Protein AF-A0A672KI26-F1 (afdb_monomer)

Structure (mmCIF, N/CA/C/O backbone):
data_AF-A0A672KI26-F1
#
_entry.id   AF-A0A672KI26-F1
#
loop_
_atom_site.group_PDB
_atom_site.id
_atom_site.type_symbol
_atom_site.label_atom_id
_atom_site.label_alt_id
_atom_site.label_comp_id
_atom_site.label_asym_id
_atom_site.label_entity_id
_atom_site.label_seq_id
_atom_site.pdbx_PDB_ins_code
_atom_site.Cartn_x
_atom_site.Cartn_y
_atom_site.Cartn_z
_atom_site.occupancy
_atom_site.B_iso_or_equiv
_atom_site.auth_seq_id
_atom_site.auth_comp_id
_atom_site.auth_asym_id
_atom_site.auth_atom_id
_atom_site.pdbx_PDB_model_num
ATOM 1 N N . PHE A 1 1 ? 0.971 -8.656 6.879 1.00 63.81 1 PHE A N 1
ATOM 2 C CA . PHE A 1 1 ? 1.899 -9.631 6.264 1.00 63.81 1 PHE A CA 1
ATOM 3 C C . PHE A 1 1 ? 2.218 -9.286 4.807 1.00 63.81 1 PHE A C 1
ATOM 5 O O . PHE A 1 1 ? 3.354 -8.922 4.530 1.00 63.81 1 PHE A O 1
ATOM 12 N N . SER A 1 2 ? 1.225 -9.294 3.907 1.00 80.94 2 SER A N 1
ATOM 13 C CA . SER A 1 2 ? 1.405 -9.043 2.460 1.00 80.94 2 SER A CA 1
ATOM 14 C C . SER A 1 2 ? 2.234 -7.782 2.112 1.00 80.94 2 SER A C 1
ATOM 16 O O . SER A 1 2 ? 3.142 -7.864 1.290 1.00 80.94 2 SER A O 1
ATOM 18 N N . TYR A 1 3 ? 2.030 -6.653 2.806 1.00 84.62 3 TYR A N 1
ATOM 19 C CA . TYR A 1 3 ? 2.802 -5.417 2.592 1.00 84.62 3 TYR A CA 1
ATOM 20 C C . TYR A 1 3 ? 4.325 -5.588 2.739 1.00 84.62 3 TYR A C 1
ATOM 22 O O . TYR A 1 3 ? 5.080 -5.117 1.893 1.00 84.62 3 TYR A O 1
ATOM 30 N N . TYR A 1 4 ? 4.787 -6.273 3.790 1.00 86.75 4 TYR A N 1
ATOM 31 C CA . TYR A 1 4 ? 6.221 -6.455 4.037 1.00 86.75 4 TYR A CA 1
ATOM 32 C C . TYR A 1 4 ? 6.849 -7.427 3.036 1.00 86.75 4 TYR A C 1
ATOM 34 O O . TYR A 1 4 ? 7.935 -7.151 2.532 1.00 86.75 4 TYR A O 1
ATOM 42 N N . GLY A 1 5 ? 6.139 -8.510 2.692 1.00 88.50 5 GLY A N 1
ATOM 43 C CA . GLY A 1 5 ? 6.587 -9.462 1.672 1.00 88.50 5 GLY A CA 1
ATOM 44 C C . GLY A 1 5 ? 6.729 -8.805 0.300 1.00 88.50 5 GLY A C 1
ATOM 45 O O 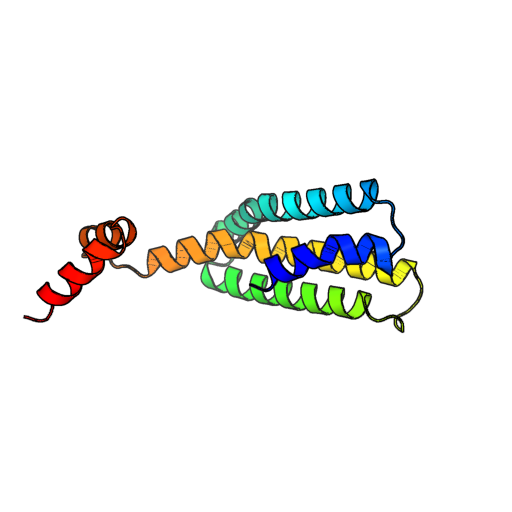. GLY A 1 5 ? 7.775 -8.909 -0.332 1.00 88.50 5 GLY A O 1
ATOM 46 N N . MET A 1 6 ? 5.722 -8.032 -0.118 1.00 90.44 6 MET A N 1
ATOM 47 C CA . MET A 1 6 ? 5.789 -7.258 -1.356 1.00 90.44 6 MET A CA 1
ATOM 48 C C . MET A 1 6 ? 6.938 -6.238 -1.329 1.00 90.44 6 MET A C 1
ATOM 50 O O . MET A 1 6 ? 7.678 -6.155 -2.304 1.00 90.44 6 MET A O 1
ATOM 54 N N . LYS A 1 7 ? 7.118 -5.481 -0.236 1.00 87.94 7 LYS A N 1
ATOM 55 C CA . LYS A 1 7 ? 8.215 -4.503 -0.119 1.00 87.94 7 LYS A CA 1
ATOM 56 C C . LYS A 1 7 ? 9.598 -5.136 -0.251 1.00 87.94 7 LYS A C 1
ATOM 58 O O . LYS A 1 7 ? 10.468 -4.511 -0.846 1.00 87.94 7 LYS A O 1
ATOM 63 N N . ALA A 1 8 ? 9.791 -6.346 0.272 1.00 87.81 8 ALA A N 1
ATOM 64 C CA . ALA A 1 8 ? 11.068 -7.051 0.188 1.00 87.81 8 ALA A CA 1
ATOM 65 C C . ALA A 1 8 ? 11.448 -7.404 -1.260 1.00 87.81 8 ALA A C 1
ATOM 67 O O . ALA A 1 8 ? 12.604 -7.259 -1.646 1.00 87.81 8 ALA A O 1
ATOM 68 N N . VAL A 1 9 ? 10.475 -7.819 -2.077 1.00 90.75 9 VAL A N 1
ATOM 69 C CA . VAL A 1 9 ? 10.715 -8.206 -3.481 1.00 90.75 9 VAL A CA 1
ATOM 70 C C . VAL A 1 9 ? 10.612 -7.039 -4.468 1.00 90.75 9 VAL A C 1
ATOM 72 O O . VAL A 1 9 ? 11.020 -7.171 -5.617 1.00 90.75 9 VAL A O 1
ATOM 75 N N . LEU A 1 10 ? 10.082 -5.888 -4.043 1.00 88.94 10 LEU A N 1
ATOM 76 C CA . LEU A 1 10 ? 9.779 -4.761 -4.927 1.00 88.94 10 LEU A CA 1
ATOM 77 C C . LEU A 1 10 ? 11.023 -4.184 -5.616 1.00 88.94 10 LEU A C 1
ATOM 79 O O . LEU A 1 10 ? 11.018 -3.970 -6.824 1.00 88.94 10 LEU A O 1
ATOM 83 N N . THR A 1 11 ? 12.102 -3.962 -4.866 1.00 89.19 11 THR A N 1
ATOM 84 C CA . THR A 1 11 ? 13.347 -3.421 -5.431 1.00 89.19 11 THR A CA 1
ATOM 85 C C . THR A 1 11 ? 14.003 -4.412 -6.394 1.00 89.19 11 THR A C 1
ATOM 87 O O . THR A 1 11 ? 14.540 -4.006 -7.420 1.00 89.19 11 THR A O 1
ATOM 90 N N . LEU A 1 12 ? 13.914 -5.716 -6.101 1.00 90.50 12 LEU A N 1
ATOM 91 C CA . LEU A 1 12 ? 14.407 -6.766 -6.998 1.00 90.50 12 LEU A CA 1
ATOM 92 C C . LEU A 1 12 ? 13.616 -6.795 -8.305 1.00 90.50 12 LEU A C 1
ATOM 94 O O . LEU A 1 12 ? 14.212 -6.926 -9.368 1.00 90.50 12 LEU A O 1
ATOM 98 N N . TYR A 1 13 ? 12.296 -6.617 -8.235 1.00 89.38 13 TYR A N 1
ATOM 99 C CA . TYR A 1 13 ? 11.438 -6.526 -9.412 1.00 89.38 13 TYR A CA 1
ATOM 100 C C . TYR A 1 13 ? 11.846 -5.363 -10.332 1.00 89.38 13 TYR A C 1
ATOM 102 O O . TYR A 1 13 ? 12.014 -5.562 -11.532 1.00 89.38 13 TYR A O 1
ATOM 110 N N . PHE A 1 14 ? 12.098 -4.171 -9.784 1.00 89.31 14 PHE A N 1
ATOM 111 C CA . PHE A 1 14 ? 12.527 -3.024 -10.595 1.00 89.31 14 PHE A CA 1
ATOM 112 C C . PHE A 1 14 ? 13.874 -3.242 -11.297 1.00 89.31 14 PHE A C 1
ATOM 114 O O . PHE A 1 14 ? 14.022 -2.892 -12.466 1.00 89.31 14 PHE A O 1
ATOM 121 N N . ILE A 1 15 ? 14.837 -3.859 -10.612 1.00 90.75 15 ILE A N 1
ATOM 122 C CA . ILE A 1 15 ? 16.185 -4.070 -11.153 1.00 90.75 15 ILE A CA 1
ATOM 123 C C . ILE A 1 15 ? 16.207 -5.222 -12.166 1.00 90.75 15 ILE A C 1
ATOM 125 O O . ILE A 1 15 ? 16.793 -5.092 -13.238 1.00 90.75 15 ILE A O 1
ATOM 129 N N . HIS A 1 16 ? 15.586 -6.358 -11.840 1.00 88.19 16 HIS A N 1
ATOM 130 C CA . HIS A 1 16 ? 15.706 -7.575 -12.646 1.00 88.19 16 HIS A CA 1
ATOM 131 C C . HIS A 1 16 ? 14.662 -7.696 -13.755 1.00 88.19 16 HIS A C 1
ATOM 133 O O . HIS A 1 16 ? 14.974 -8.287 -14.782 1.00 88.19 16 HIS A O 1
ATOM 139 N N . TYR A 1 17 ? 13.449 -7.172 -13.556 1.00 87.25 17 TYR A N 1
ATOM 140 C CA . TYR A 1 17 ? 12.354 -7.315 -14.521 1.00 87.25 17 TYR A CA 1
ATOM 141 C C . TYR A 1 17 ? 12.162 -6.056 -15.372 1.00 87.25 17 TYR A C 1
ATOM 143 O O . TYR A 1 17 ? 12.028 -6.141 -16.585 1.00 87.25 17 TYR A O 1
ATOM 151 N N . LEU A 1 18 ? 12.187 -4.873 -14.748 1.00 85.12 18 LEU A N 1
ATOM 152 C CA . LEU A 1 18 ? 12.061 -3.590 -15.457 1.00 85.12 18 LEU A CA 1
ATOM 153 C C . LEU A 1 18 ? 13.400 -3.019 -15.941 1.00 85.12 18 LEU A C 1
ATOM 155 O O . LEU A 1 18 ? 13.410 -2.002 -16.631 1.00 85.12 18 LEU A O 1
ATOM 159 N N . HIS A 1 19 ? 14.518 -3.662 -15.587 1.00 87.69 19 HIS A N 1
ATOM 160 C CA . HIS A 1 19 ? 15.876 -3.242 -15.947 1.00 87.69 19 HIS A CA 1
ATOM 161 C C . HIS A 1 19 ? 16.188 -1.783 -15.581 1.00 87.69 19 HIS A C 1
ATOM 163 O O . HIS A 1 19 ? 16.908 -1.082 -16.292 1.00 87.69 19 HIS A O 1
ATOM 169 N N . TRP A 1 20 ? 15.637 -1.305 -14.464 1.00 90.31 20 TRP A N 1
ATOM 170 C CA . TRP A 1 20 ? 15.875 0.049 -13.980 1.00 90.31 20 TRP A CA 1
ATOM 171 C C . TRP A 1 20 ? 17.171 0.169 -13.193 1.00 90.31 20 TRP A C 1
ATOM 173 O O . TRP A 1 20 ? 17.611 -0.761 -12.516 1.00 90.31 20 TRP A O 1
ATOM 183 N N . ASP A 1 21 ? 17.746 1.373 -13.223 1.00 93.31 21 ASP A N 1
ATOM 184 C CA . ASP A 1 21 ? 18.913 1.688 -12.411 1.00 93.31 21 ASP A CA 1
ATOM 185 C C . ASP A 1 21 ? 18.605 1.545 -10.912 1.00 93.31 21 ASP A C 1
ATOM 187 O O . ASP A 1 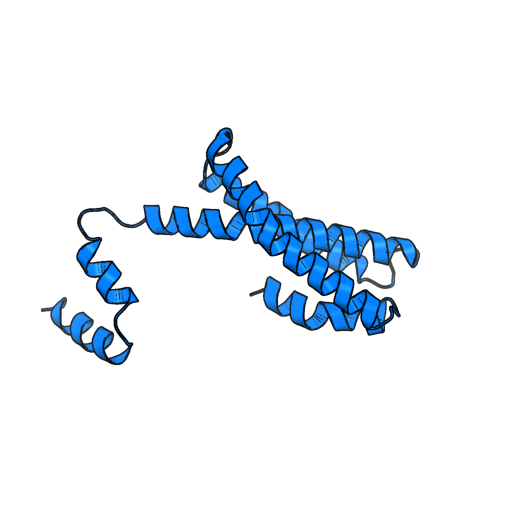21 ? 17.476 1.754 -10.438 1.00 93.31 21 ASP A O 1
ATOM 191 N N . LYS A 1 22 ? 19.637 1.207 -10.136 1.00 91.75 22 LYS A N 1
ATOM 192 C CA . LYS A 1 22 ? 19.518 1.026 -8.687 1.00 91.75 22 LYS A CA 1
ATOM 193 C C . LYS A 1 22 ? 19.081 2.316 -7.987 1.00 91.75 22 LYS A C 1
ATOM 195 O O . LYS A 1 22 ? 18.303 2.247 -7.029 1.00 91.75 22 LYS A O 1
ATOM 200 N N . ASN A 1 23 ? 19.527 3.478 -8.470 1.00 93.38 23 ASN A N 1
ATOM 201 C CA . ASN A 1 23 ? 19.147 4.770 -7.901 1.00 93.38 23 ASN A CA 1
ATOM 202 C C . ASN A 1 23 ? 17.664 5.058 -8.141 1.00 93.38 23 ASN A C 1
ATOM 204 O O . ASN A 1 23 ? 16.952 5.398 -7.197 1.00 93.38 23 ASN A O 1
ATOM 208 N N . LEU A 1 24 ? 17.177 4.838 -9.369 1.00 91.31 24 LEU A N 1
ATOM 209 C CA . LEU A 1 24 ? 15.762 5.010 -9.712 1.00 91.31 24 LEU A CA 1
ATOM 210 C C . LEU A 1 24 ? 14.874 4.061 -8.897 1.00 91.31 24 LEU A C 1
ATOM 212 O O . LEU A 1 24 ? 13.897 4.491 -8.287 1.00 91.31 24 LEU A O 1
ATOM 216 N N . SER A 1 25 ? 15.252 2.785 -8.817 1.00 92.00 25 SER A N 1
ATOM 217 C CA . SER A 1 25 ? 14.522 1.765 -8.053 1.00 92.00 25 SER A CA 1
ATOM 218 C C . SER A 1 25 ? 14.413 2.123 -6.566 1.00 92.00 25 SER A C 1
ATOM 220 O O . SER A 1 25 ? 13.352 1.981 -5.954 1.00 92.00 25 SER A O 1
ATOM 222 N N . THR A 1 26 ? 15.501 2.637 -5.987 1.00 91.81 26 THR A N 1
ATOM 223 C CA . THR A 1 26 ? 15.544 3.083 -4.587 1.00 91.81 26 THR A CA 1
ATOM 224 C C . THR A 1 26 ? 14.702 4.343 -4.380 1.00 91.81 26 THR A C 1
ATOM 226 O O . THR A 1 26 ? 13.938 4.418 -3.417 1.00 91.81 26 THR A O 1
ATOM 229 N N . ALA A 1 27 ? 14.769 5.306 -5.304 1.00 93.88 27 ALA A N 1
ATOM 230 C CA . ALA A 1 27 ? 13.958 6.519 -5.259 1.00 93.88 27 ALA A CA 1
ATOM 231 C C . ALA A 1 27 ? 12.455 6.198 -5.293 1.00 93.88 27 ALA A C 1
ATOM 233 O O . ALA A 1 27 ? 11.704 6.679 -4.444 1.00 93.88 27 ALA A O 1
ATOM 234 N N . VAL A 1 28 ? 12.026 5.317 -6.202 1.00 92.38 28 VAL A N 1
ATOM 235 C CA . VAL A 1 28 ? 10.630 4.860 -6.295 1.00 92.38 28 VAL A CA 1
ATOM 236 C C . VAL A 1 28 ? 10.207 4.106 -5.033 1.00 92.38 28 VAL A C 1
ATOM 238 O O . VAL A 1 28 ? 9.112 4.334 -4.522 1.00 92.38 28 VAL A O 1
ATOM 241 N N . TYR A 1 29 ? 11.068 3.249 -4.479 1.00 92.12 29 TYR A N 1
ATOM 242 C CA . TYR A 1 29 ? 10.787 2.551 -3.222 1.00 92.12 29 TYR A CA 1
ATOM 243 C C . TYR A 1 29 ? 10.553 3.525 -2.055 1.00 92.12 29 TYR A C 1
ATOM 245 O O . TYR A 1 29 ? 9.598 3.363 -1.286 1.00 92.12 29 TYR A O 1
ATOM 253 N N . HIS A 1 30 ? 11.393 4.556 -1.924 1.00 93.06 30 HIS A N 1
ATOM 254 C CA . HIS A 1 30 ? 11.221 5.579 -0.893 1.00 93.06 30 HIS A CA 1
ATOM 255 C C . HIS A 1 30 ? 9.989 6.450 -1.139 1.00 93.06 30 HIS A C 1
ATOM 257 O O . HIS A 1 30 ? 9.273 6.726 -0.179 1.00 93.06 30 HIS A O 1
ATOM 263 N N . ALA A 1 31 ? 9.696 6.811 -2.390 1.00 93.19 31 ALA A N 1
ATOM 264 C CA . ALA A 1 31 ? 8.483 7.541 -2.758 1.00 93.19 31 ALA A CA 1
ATOM 265 C C . ALA A 1 31 ? 7.208 6.739 -2.440 1.00 93.19 31 ALA A C 1
ATOM 267 O O . ALA A 1 31 ? 6.249 7.264 -1.879 1.00 93.19 31 ALA A O 1
ATOM 268 N N . PHE A 1 32 ? 7.209 5.435 -2.719 1.00 92.44 32 PHE A N 1
ATOM 269 C CA . PHE A 1 32 ? 6.126 4.544 -2.310 1.00 92.44 32 PHE A CA 1
ATOM 270 C C . PHE A 1 32 ? 5.986 4.508 -0.783 1.00 92.44 32 PHE A C 1
ATOM 272 O O . PHE A 1 32 ? 4.882 4.623 -0.246 1.00 92.44 32 PHE A O 1
ATOM 279 N N . SER A 1 33 ? 7.103 4.370 -0.062 1.00 90.88 33 SER A N 1
ATOM 280 C CA . SER A 1 33 ? 7.064 4.298 1.396 1.00 90.88 33 SER A CA 1
ATOM 281 C C . SER A 1 33 ? 6.625 5.621 2.031 1.00 90.88 33 SER A C 1
ATOM 283 O O . SER A 1 33 ? 5.905 5.575 3.025 1.00 90.88 33 SER A O 1
ATOM 285 N N . SER A 1 34 ? 7.014 6.777 1.483 1.00 92.00 34 SER A N 1
ATOM 286 C CA . SER A 1 34 ? 6.563 8.088 1.963 1.00 92.00 34 SER A CA 1
ATOM 287 C C . SER A 1 34 ? 5.069 8.281 1.718 1.00 92.00 34 SER A C 1
ATOM 289 O O . SER A 1 34 ? 4.359 8.691 2.636 1.00 92.00 34 SER A O 1
ATOM 291 N N . LEU A 1 35 ? 4.561 7.875 0.549 1.00 90.56 35 LEU A N 1
ATOM 292 C CA . LEU A 1 35 ? 3.129 7.903 0.255 1.00 90.56 35 LEU A CA 1
ATOM 293 C C . LEU A 1 35 ? 2.336 7.039 1.249 1.00 90.56 35 LEU A C 1
ATOM 295 O O . LEU A 1 35 ? 1.354 7.507 1.816 1.00 90.56 35 LEU A O 1
ATOM 299 N N . CYS A 1 36 ? 2.818 5.832 1.567 1.00 89.56 36 CYS A N 1
ATOM 300 C CA . CYS A 1 36 ? 2.198 4.959 2.574 1.00 89.56 36 CYS A CA 1
ATOM 301 C C . CYS A 1 36 ? 2.134 5.578 3.982 1.00 89.56 36 CYS A C 1
ATOM 303 O O . CYS A 1 36 ? 1.280 5.182 4.775 1.00 89.56 36 CYS A O 1
ATOM 305 N N . TYR A 1 37 ? 3.052 6.489 4.324 1.00 88.94 37 TYR A N 1
ATOM 306 C CA . TYR A 1 37 ? 3.040 7.218 5.599 1.00 88.94 37 TYR A CA 1
ATOM 307 C C . TYR A 1 37 ? 2.216 8.504 5.549 1.00 88.94 37 TYR A C 1
ATOM 309 O O . TYR A 1 37 ? 1.761 8.963 6.593 1.00 88.94 37 TYR A O 1
ATOM 317 N N . PHE A 1 38 ? 1.984 9.055 4.360 1.00 88.38 38 PHE A N 1
ATOM 318 C CA . PHE A 1 38 ? 1.164 10.246 4.156 1.00 88.38 38 PHE A CA 1
ATOM 319 C C . PHE A 1 38 ? -0.335 9.923 4.076 1.00 88.38 38 PHE A C 1
ATOM 321 O O . PHE A 1 38 ? -1.158 10.548 4.743 1.00 88.38 38 PHE A O 1
ATOM 328 N N . THR A 1 39 ? -0.695 8.879 3.329 1.00 86.94 39 THR A N 1
ATOM 329 C CA . THR A 1 39 ? -2.072 8.397 3.170 1.00 86.94 39 THR A CA 1
ATOM 330 C C . THR A 1 39 ? -2.858 8.179 4.478 1.00 86.94 39 THR A C 1
ATOM 332 O O . THR A 1 39 ? -4.048 8.477 4.459 1.00 86.94 39 THR A O 1
ATOM 335 N N . PRO A 1 40 ? -2.295 7.689 5.605 1.00 84.75 40 PRO A N 1
ATOM 336 C CA . PRO A 1 40 ? -3.024 7.540 6.865 1.00 84.75 40 PRO A CA 1
ATOM 337 C C . PRO A 1 40 ? -3.729 8.818 7.315 1.00 84.75 40 PRO A C 1
ATOM 339 O O . PRO A 1 40 ? -4.860 8.747 7.783 1.00 84.75 40 PRO A O 1
ATOM 342 N N . VAL A 1 41 ? -3.093 9.979 7.122 1.00 85.44 41 VAL A N 1
ATOM 343 C CA . VAL A 1 41 ? -3.673 11.281 7.477 1.00 85.44 41 VAL A CA 1
ATOM 344 C C . VAL A 1 41 ? -4.916 11.548 6.630 1.00 85.44 41 VAL A C 1
ATOM 346 O O . VAL A 1 41 ? -5.974 11.863 7.164 1.00 85.44 41 VAL A O 1
ATOM 349 N N . LEU A 1 42 ? -4.820 11.340 5.315 1.00 82.69 42 LEU A N 1
ATOM 350 C CA . LEU A 1 42 ? -5.958 11.492 4.404 1.00 82.69 42 LEU A CA 1
ATOM 351 C C . LEU A 1 42 ? -7.071 10.475 4.685 1.00 82.69 42 LEU A C 1
ATOM 353 O O . LEU A 1 42 ? -8.246 10.827 4.685 1.00 82.69 42 LEU A O 1
ATOM 357 N N . GLY A 1 43 ? -6.708 9.219 4.946 1.00 80.94 43 GLY A N 1
ATOM 358 C CA . GLY A 1 43 ? -7.659 8.151 5.246 1.00 80.94 43 GLY A CA 1
ATOM 359 C C . GLY A 1 43 ? -8.433 8.399 6.540 1.00 80.94 43 GLY A C 1
ATOM 360 O O . GLY A 1 43 ? -9.640 8.179 6.565 1.00 80.94 43 GLY A O 1
ATOM 361 N N . ALA A 1 44 ? -7.762 8.907 7.578 1.00 80.75 44 ALA A N 1
ATOM 362 C CA . ALA A 1 44 ? -8.397 9.275 8.842 1.00 80.75 44 ALA A CA 1
ATOM 363 C C . ALA A 1 44 ? -9.388 10.437 8.664 1.00 80.75 44 ALA A C 1
ATOM 365 O O . ALA A 1 44 ? -10.541 10.314 9.061 1.00 80.75 44 ALA A O 1
ATOM 366 N N . LEU A 1 45 ? -8.991 11.510 7.965 1.00 82.19 45 LEU A N 1
ATOM 367 C CA . LEU A 1 45 ? -9.876 12.654 7.693 1.00 82.19 45 LEU A CA 1
ATOM 368 C C . LEU A 1 45 ? -11.170 12.242 6.970 1.00 82.19 45 LEU A C 1
ATOM 370 O O . LEU A 1 45 ? -12.254 12.732 7.295 1.00 82.19 45 LEU A O 1
ATOM 374 N N . ILE A 1 46 ? -11.062 11.326 6.001 1.00 78.56 46 ILE A N 1
ATOM 375 C CA . ILE A 1 46 ? -12.212 10.792 5.256 1.00 78.56 46 ILE A CA 1
ATOM 376 C C . ILE A 1 46 ? -13.091 9.906 6.154 1.00 78.56 46 ILE A C 1
ATOM 378 O O . ILE A 1 46 ? -14.323 10.000 6.089 1.00 78.56 46 ILE A O 1
ATOM 382 N N . ALA A 1 47 ? -12.477 9.063 6.992 1.00 79.62 47 ALA A N 1
ATOM 383 C CA . ALA A 1 47 ? -13.192 8.186 7.919 1.00 79.62 47 ALA A CA 1
ATOM 384 C C . ALA A 1 47 ? -14.015 8.979 8.943 1.00 79.62 47 ALA A C 1
ATOM 386 O O . ALA A 1 47 ? -15.164 8.611 9.211 1.00 79.62 47 ALA A O 1
ATOM 387 N N . ASP A 1 48 ? -13.438 10.068 9.455 1.00 78.12 48 ASP A N 1
ATOM 388 C CA . ASP A 1 48 ? -14.032 10.913 10.489 1.00 78.12 48 ASP A CA 1
ATOM 389 C C . ASP A 1 48 ? -15.126 11.838 9.936 1.00 78.12 48 ASP A C 1
ATOM 391 O O . ASP A 1 48 ? -16.102 12.112 10.631 1.00 78.12 48 ASP A O 1
ATOM 395 N N . SER A 1 49 ? -15.012 12.291 8.680 1.00 77.12 49 SER A N 1
ATOM 396 C CA . SER A 1 49 ? -15.974 13.249 8.111 1.00 77.12 49 SER A CA 1
ATOM 397 C C . SER A 1 49 ? -17.248 12.617 7.548 1.00 77.12 49 SER A C 1
ATOM 399 O O . SER A 1 49 ? -18.319 13.199 7.709 1.00 77.12 49 SER A O 1
ATOM 401 N N . TRP A 1 50 ? -17.160 11.494 6.818 1.00 63.12 50 TRP A N 1
ATOM 402 C CA . TRP A 1 50 ? -18.240 11.117 5.879 1.00 63.12 50 TRP A CA 1
ATOM 403 C C . TRP A 1 50 ? -18.743 9.672 5.951 1.00 63.12 50 TRP A C 1
ATOM 405 O O . TRP A 1 50 ? -19.929 9.435 5.732 1.00 63.12 50 TRP A O 1
ATOM 415 N N . LEU A 1 51 ? -17.878 8.687 6.200 1.00 63.75 51 LEU A N 1
ATOM 416 C CA . LEU A 1 51 ? -18.210 7.275 5.932 1.00 63.75 51 LEU A CA 1
ATOM 417 C C . LEU A 1 51 ? -18.354 6.410 7.189 1.00 63.75 51 LEU A C 1
ATOM 419 O O . LEU A 1 51 ? -18.924 5.316 7.120 1.00 63.75 51 LEU A O 1
ATOM 423 N N . GLY A 1 52 ? -17.862 6.891 8.331 1.00 69.81 52 GLY A N 1
ATOM 424 C CA . GLY A 1 52 ? -17.729 6.098 9.544 1.00 69.81 52 GLY A CA 1
ATOM 425 C C . GLY A 1 52 ? -16.541 5.130 9.475 1.00 69.81 52 GLY A C 1
ATOM 426 O O . GLY A 1 52 ? -16.088 4.705 8.404 1.00 69.81 52 GLY A O 1
ATOM 427 N N . LYS A 1 53 ? -16.034 4.757 10.653 1.00 71.62 53 LYS A N 1
ATOM 428 C CA . LYS A 1 53 ? -14.786 3.993 10.817 1.00 71.62 53 LYS A CA 1
ATOM 429 C C . LYS A 1 53 ? -14.844 2.618 10.128 1.00 71.62 53 LYS A C 1
ATOM 431 O O . LYS A 1 53 ? -13.950 2.268 9.362 1.00 71.62 53 LYS A O 1
ATOM 436 N N . PHE A 1 54 ? -15.933 1.864 10.324 1.00 76.38 54 PHE A N 1
ATOM 437 C CA . PHE A 1 54 ? -16.076 0.492 9.807 1.00 76.38 54 PHE A CA 1
ATOM 438 C C . PHE A 1 54 ? -16.156 0.419 8.275 1.00 76.38 54 PHE A C 1
ATOM 440 O O . PHE A 1 54 ? -15.453 -0.372 7.645 1.00 76.38 54 PHE A O 1
ATOM 447 N N . LYS A 1 55 ? -16.984 1.268 7.649 1.00 80.56 55 LYS A N 1
ATOM 448 C CA . LYS A 1 55 ? -17.152 1.257 6.186 1.00 80.56 55 LYS A CA 1
ATOM 449 C C . LYS A 1 55 ? -15.873 1.686 5.476 1.00 80.56 55 LYS A C 1
ATOM 451 O O . LYS A 1 55 ? -15.510 1.078 4.472 1.00 80.56 55 LYS A O 1
ATOM 456 N N . THR A 1 56 ? -15.161 2.670 6.024 1.00 83.12 56 THR A N 1
ATOM 457 C CA . THR A 1 56 ? -13.876 3.121 5.474 1.00 83.12 56 THR A CA 1
ATOM 458 C C . THR A 1 56 ? -12.844 1.991 5.455 1.00 83.12 56 THR A C 1
ATOM 460 O O . THR A 1 56 ? -12.179 1.796 4.439 1.00 83.12 56 THR A O 1
ATOM 463 N N . VAL A 1 57 ? -12.769 1.174 6.515 1.00 83.81 57 VAL A N 1
ATOM 464 C CA . VAL A 1 57 ? -11.872 0.003 6.553 1.00 83.81 57 VAL A CA 1
ATOM 465 C C . VAL A 1 57 ? -12.213 -1.005 5.456 1.00 83.81 57 VAL A C 1
ATOM 467 O O . VAL A 1 57 ? -11.303 -1.477 4.772 1.00 83.81 57 VAL A O 1
ATOM 470 N N . ILE A 1 58 ? -13.495 -1.318 5.245 1.00 85.00 58 ILE A N 1
ATOM 471 C CA . ILE A 1 58 ? -13.910 -2.262 4.194 1.00 85.00 58 ILE A CA 1
ATOM 472 C C . ILE A 1 58 ? -13.549 -1.728 2.803 1.00 85.00 58 ILE A C 1
ATOM 474 O O . ILE A 1 58 ? -12.901 -2.439 2.033 1.00 85.00 58 ILE A O 1
ATOM 478 N N . TYR A 1 59 ? -13.900 -0.478 2.486 1.00 87.00 59 TYR A N 1
ATOM 479 C CA . TYR A 1 59 ? -13.597 0.102 1.174 1.00 87.00 59 TYR A CA 1
ATOM 480 C C . TYR A 1 59 ? -12.091 0.154 0.895 1.00 87.00 59 TYR A C 1
ATOM 482 O O . TYR A 1 59 ? -11.649 -0.262 -0.176 1.00 87.00 59 TYR A O 1
ATOM 490 N N . LEU A 1 60 ? -11.282 0.583 1.868 1.00 87.75 60 LEU A N 1
ATOM 491 C CA . LEU A 1 60 ? -9.826 0.613 1.717 1.00 87.75 60 LEU A CA 1
ATOM 492 C C . LEU A 1 60 ? -9.213 -0.786 1.593 1.00 87.75 60 LEU A C 1
ATOM 494 O O . LEU A 1 60 ? -8.236 -0.962 0.865 1.00 87.75 60 LEU A O 1
ATOM 498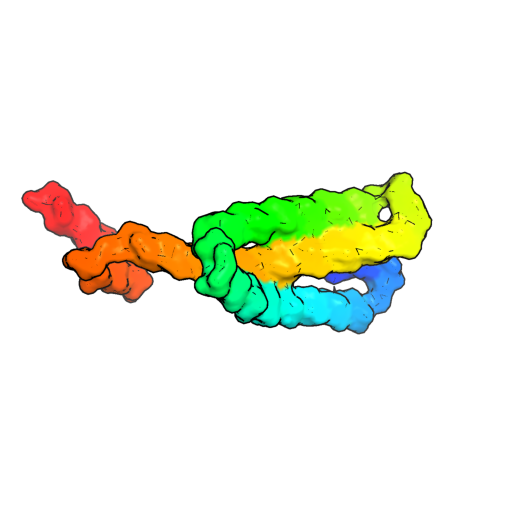 N N . SER A 1 61 ? -9.798 -1.789 2.252 1.00 87.88 61 SER A N 1
ATOM 499 C CA . SER A 1 61 ? -9.371 -3.187 2.120 1.00 87.88 61 SER A CA 1
ATOM 500 C C . SER A 1 61 ? -9.631 -3.722 0.711 1.00 87.88 61 SER A C 1
ATOM 502 O O . SER A 1 61 ? -8.769 -4.396 0.148 1.00 87.88 61 SER A O 1
ATOM 504 N N . ILE A 1 62 ? -10.768 -3.371 0.103 1.00 90.75 62 ILE A N 1
ATOM 505 C CA . ILE A 1 62 ? -11.073 -3.721 -1.293 1.00 90.75 62 ILE A CA 1
ATOM 506 C C . ILE A 1 62 ? -10.067 -3.053 -2.240 1.00 90.75 62 ILE A C 1
ATOM 508 O O . ILE A 1 62 ? -9.472 -3.737 -3.073 1.00 90.75 62 ILE A O 1
ATOM 512 N N . VAL A 1 63 ? -9.800 -1.751 -2.074 1.00 91.31 63 VAL A N 1
ATOM 513 C CA . VAL A 1 63 ? -8.795 -1.031 -2.884 1.00 91.31 63 VAL A CA 1
ATOM 514 C C . VAL A 1 63 ? -7.404 -1.653 -2.731 1.00 91.31 63 VAL A C 1
ATOM 516 O O . VAL A 1 63 ? -6.689 -1.812 -3.720 1.00 91.31 63 VAL A O 1
ATOM 519 N N . TYR A 1 64 ? -7.030 -2.064 -1.516 1.00 91.12 64 TYR A N 1
ATOM 520 C CA . TYR A 1 64 ? -5.761 -2.740 -1.254 1.00 91.12 64 TYR A CA 1
ATOM 521 C C . TYR A 1 64 ? -5.637 -4.062 -2.026 1.00 91.12 64 TYR A C 1
ATOM 523 O O . TYR A 1 64 ? -4.603 -4.314 -2.648 1.00 91.12 64 TYR A O 1
ATOM 531 N N . VAL A 1 65 ? -6.686 -4.890 -2.024 1.00 92.56 65 VAL A N 1
ATOM 532 C CA . VAL A 1 65 ? -6.706 -6.159 -2.771 1.00 92.56 65 VAL A CA 1
ATOM 533 C C . VAL A 1 65 ? -6.639 -5.903 -4.276 1.00 92.56 65 VAL A C 1
ATOM 535 O O . VAL A 1 65 ? -5.829 -6.531 -4.957 1.00 92.56 65 VAL A O 1
ATOM 538 N N . ILE A 1 66 ? -7.411 -4.941 -4.789 1.00 93.94 66 ILE A N 1
ATOM 539 C CA . ILE A 1 66 ? -7.380 -4.559 -6.208 1.00 93.94 66 ILE A CA 1
ATOM 540 C C . ILE A 1 66 ? -5.975 -4.102 -6.614 1.00 93.94 66 ILE A C 1
ATOM 542 O O . ILE A 1 66 ? -5.463 -4.550 -7.636 1.00 93.94 66 ILE A O 1
ATOM 546 N N . GLY A 1 67 ? -5.310 -3.275 -5.803 1.00 92.31 67 GLY A N 1
ATOM 547 C CA . GLY A 1 67 ? -3.944 -2.829 -6.082 1.00 92.31 67 GLY A CA 1
ATOM 548 C C . GLY A 1 67 ? -2.945 -3.987 -6.199 1.00 92.31 67 GLY A C 1
ATOM 549 O O . GLY A 1 67 ? -2.095 -3.978 -7.092 1.00 92.31 67 GLY A O 1
ATOM 550 N N . HIS A 1 68 ? -3.080 -5.023 -5.361 1.00 91.62 68 HIS A N 1
ATOM 551 C CA . HIS A 1 68 ? -2.271 -6.245 -5.474 1.00 91.62 68 HIS A CA 1
ATOM 552 C C . HIS A 1 68 ? -2.565 -7.032 -6.745 1.00 91.62 68 HIS A C 1
ATOM 554 O O . HIS A 1 68 ? -1.623 -7.491 -7.388 1.00 91.62 68 HIS A O 1
ATOM 560 N N . VAL A 1 69 ? -3.835 -7.154 -7.134 1.00 92.94 69 VAL A N 1
ATOM 561 C CA . VAL A 1 69 ? -4.225 -7.824 -8.383 1.00 92.94 69 VAL A CA 1
ATOM 562 C C . VAL A 1 69 ? -3.658 -7.076 -9.588 1.00 92.94 69 VAL A C 1
ATOM 564 O O . VAL A 1 69 ? -2.980 -7.687 -10.406 1.00 92.94 69 VAL A O 1
ATOM 567 N N . VAL A 1 70 ? -3.841 -5.755 -9.663 1.00 92.38 70 VAL 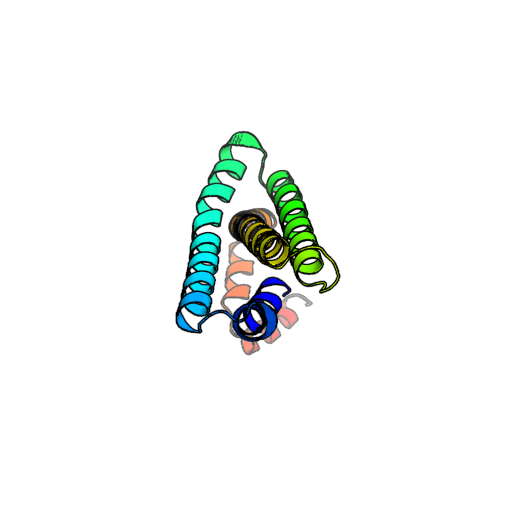A N 1
ATOM 568 C CA . VAL A 1 70 ? -3.327 -4.915 -10.761 1.00 92.38 70 VAL A CA 1
ATOM 569 C C . VAL A 1 70 ? -1.805 -5.023 -10.871 1.00 92.38 70 VAL A C 1
ATOM 571 O O . VAL A 1 70 ? -1.278 -5.259 -11.958 1.00 92.38 70 VAL A O 1
ATOM 574 N N . LYS A 1 71 ? -1.091 -4.932 -9.742 1.00 90.62 71 LYS A N 1
ATOM 575 C CA . LYS A 1 71 ? 0.367 -5.107 -9.710 1.00 90.62 71 LYS A CA 1
ATOM 576 C C . LYS A 1 71 ? 0.786 -6.520 -10.128 1.00 90.62 71 LYS A C 1
ATOM 578 O O . LYS A 1 71 ? 1.797 -6.676 -10.804 1.00 90.62 71 LYS A O 1
ATOM 583 N N . SER A 1 72 ? 0.045 -7.547 -9.713 1.00 90.81 72 SER A N 1
ATOM 584 C CA . SER A 1 72 ? 0.341 -8.935 -10.079 1.00 90.81 72 SER A CA 1
ATOM 585 C C . SER A 1 72 ? 0.139 -9.176 -11.570 1.00 90.81 72 SER A C 1
ATOM 587 O O . SER A 1 72 ? 0.963 -9.848 -12.177 1.00 90.81 72 SER A O 1
ATOM 589 N N . VAL A 1 73 ? -0.914 -8.604 -12.160 1.00 89.19 73 VAL A N 1
ATOM 590 C CA . VAL A 1 73 ? -1.155 -8.660 -13.607 1.00 89.19 73 VAL A CA 1
ATOM 591 C C . VAL A 1 73 ? -0.025 -7.955 -14.350 1.00 89.19 73 VAL A C 1
ATOM 593 O O . VAL A 1 73 ? 0.532 -8.538 -15.269 1.00 89.19 73 VAL A O 1
ATOM 596 N N . GLY A 1 74 ? 0.401 -6.770 -13.901 1.00 85.81 74 GLY A N 1
ATOM 597 C CA . GLY A 1 74 ? 1.536 -6.052 -14.496 1.00 85.81 74 GLY A CA 1
ATOM 598 C C . GLY A 1 74 ? 2.866 -6.821 -14.482 1.00 85.81 74 GLY A C 1
ATOM 599 O O . GLY A 1 74 ? 3.735 -6.535 -15.301 1.00 85.81 74 GLY A O 1
ATOM 600 N N . ALA A 1 75 ? 3.023 -7.811 -13.598 1.00 84.88 75 ALA A N 1
ATOM 601 C CA . ALA A 1 75 ? 4.205 -8.670 -13.525 1.00 84.88 75 ALA A CA 1
ATOM 602 C C . ALA A 1 75 ? 4.143 -9.912 -14.437 1.00 84.88 75 ALA A C 1
ATOM 604 O O . ALA A 1 75 ? 5.124 -10.651 -14.506 1.00 84.88 75 ALA A O 1
ATOM 605 N N . ILE A 1 76 ? 3.017 -10.170 -15.111 1.00 87.00 76 ILE A N 1
ATOM 606 C CA . ILE A 1 76 ? 2.896 -11.266 -16.078 1.00 87.00 76 ILE A CA 1
ATOM 607 C C . ILE A 1 76 ? 3.622 -10.842 -17.367 1.00 87.00 76 ILE A C 1
ATOM 609 O O . ILE A 1 76 ? 3.310 -9.780 -17.888 1.00 87.00 76 ILE A O 1
ATOM 613 N N . PRO A 1 77 ? 4.559 -11.631 -17.918 1.00 75.38 77 PRO A N 1
ATOM 614 C CA . PRO A 1 77 ? 5.328 -11.247 -19.112 1.00 75.38 77 PRO A CA 1
ATOM 615 C C . PRO A 1 77 ? 4.530 -11.237 -20.421 1.00 75.38 77 PRO A C 1
ATOM 617 O O . PRO A 1 77 ? 5.015 -10.7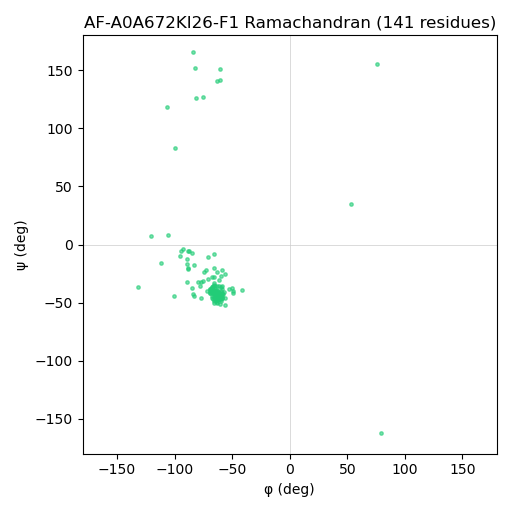30 -21.421 1.00 75.38 77 PRO A O 1
ATOM 620 N N . ASP A 1 78 ? 3.310 -11.771 -20.408 1.00 77.25 78 ASP A N 1
ATOM 621 C CA . ASP A 1 78 ? 2.439 -11.903 -21.582 1.00 77.25 78 ASP A CA 1
ATOM 622 C C . ASP A 1 78 ? 1.474 -10.711 -21.772 1.00 77.25 78 ASP A C 1
ATOM 624 O O . ASP A 1 78 ? 0.705 -10.671 -22.732 1.00 77.25 78 ASP A O 1
ATOM 628 N N . VAL A 1 79 ? 1.455 -9.738 -20.845 1.00 72.12 79 VAL A N 1
ATOM 629 C CA . VAL A 1 79 ? 0.491 -8.619 -20.882 1.00 72.12 79 VAL A CA 1
ATOM 630 C C . VAL A 1 79 ? 1.075 -7.324 -21.454 1.00 72.12 79 VAL A C 1
ATOM 632 O O . VAL A 1 79 ? 1.399 -6.385 -20.732 1.00 72.12 79 VAL A O 1
ATOM 635 N N . GLY A 1 80 ? 1.079 -7.227 -22.782 1.00 75.31 80 GLY A N 1
ATOM 636 C CA . GLY A 1 80 ? 1.314 -5.970 -23.498 1.00 75.31 80 GLY A CA 1
ATOM 637 C C . GLY A 1 80 ? 2.784 -5.557 -23.603 1.00 75.31 80 GLY A C 1
ATOM 638 O O . GLY A 1 80 ? 3.688 -6.372 -23.490 1.00 75.31 80 GLY A O 1
ATOM 639 N N . ASP A 1 81 ? 3.009 -4.279 -23.907 1.00 82.94 81 ASP A N 1
ATOM 640 C CA . ASP A 1 81 ? 4.348 -3.722 -24.118 1.00 82.94 81 ASP A CA 1
ATOM 641 C C . ASP A 1 81 ? 5.027 -3.319 -22.791 1.00 82.94 81 ASP A C 1
ATOM 643 O O . ASP A 1 81 ? 4.374 -3.150 -21.757 1.00 82.94 81 ASP A O 1
ATOM 647 N N . SER A 1 82 ? 6.338 -3.073 -22.822 1.00 80.62 82 SER A N 1
ATOM 648 C CA . SER A 1 82 ? 7.156 -2.648 -21.673 1.00 80.62 82 SER A CA 1
ATOM 649 C C . SER A 1 82 ? 6.547 -1.461 -20.909 1.00 80.62 82 SER A C 1
ATOM 651 O O . SER A 1 82 ? 6.490 -1.451 -19.676 1.00 80.62 82 SER A O 1
ATOM 653 N N . THR A 1 83 ? 5.986 -0.483 -21.626 1.00 84.94 83 THR A N 1
ATOM 654 C CA . THR A 1 83 ? 5.305 0.670 -21.017 1.00 84.94 83 THR A CA 1
ATOM 655 C C . THR A 1 83 ? 4.068 0.269 -20.211 1.00 84.94 83 THR A C 1
ATOM 657 O O . THR A 1 83 ? 3.804 0.849 -19.157 1.00 84.94 83 THR A O 1
ATOM 660 N N . VAL A 1 84 ? 3.323 -0.741 -20.661 1.00 86.75 84 VAL A N 1
ATOM 661 C CA . VAL A 1 84 ? 2.109 -1.215 -19.984 1.00 86.75 84 VAL A CA 1
ATOM 662 C C . VAL A 1 84 ? 2.466 -1.871 -18.650 1.00 86.75 84 VAL A C 1
ATOM 664 O O . VAL A 1 84 ? 1.824 -1.569 -17.640 1.00 86.75 84 VAL A O 1
ATOM 667 N N . HIS A 1 85 ? 3.543 -2.663 -18.599 1.00 86.56 85 HIS A N 1
ATOM 668 C CA . HIS A 1 85 ? 4.056 -3.238 -17.349 1.00 86.56 85 HIS A CA 1
ATOM 669 C C . HIS A 1 85 ? 4.451 -2.162 -16.332 1.00 86.56 85 HIS A C 1
ATOM 671 O O . HIS A 1 85 ? 4.097 -2.265 -15.153 1.00 86.56 85 HIS A O 1
ATOM 677 N N . VAL A 1 86 ? 5.143 -1.107 -16.779 1.00 87.31 86 VAL A N 1
ATOM 678 C CA . VAL A 1 86 ? 5.525 0.033 -15.926 1.00 87.31 86 VAL A CA 1
ATOM 679 C C . VAL A 1 86 ? 4.284 0.719 -15.358 1.00 87.31 86 VAL A C 1
ATOM 681 O O . VAL A 1 86 ? 4.189 0.921 -14.145 1.00 87.31 86 VAL A O 1
ATOM 684 N N . VAL A 1 87 ? 3.321 1.062 -16.217 1.00 89.94 87 VAL A N 1
ATOM 685 C CA . VAL A 1 87 ? 2.116 1.806 -15.824 1.00 89.94 87 VAL A CA 1
ATOM 686 C C . VAL A 1 87 ? 1.253 0.990 -14.864 1.00 89.94 87 VAL A C 1
ATOM 688 O O . VAL A 1 87 ? 0.862 1.511 -13.820 1.00 89.94 87 VAL A O 1
ATOM 691 N N . LEU A 1 88 ? 1.007 -0.291 -15.155 1.00 89.75 88 LEU A N 1
ATOM 692 C CA . LEU A 1 88 ? 0.252 -1.187 -14.269 1.00 89.75 88 LEU A CA 1
ATOM 693 C C . LEU A 1 88 ? 0.942 -1.357 -12.913 1.00 89.75 88 LEU A C 1
ATOM 695 O O . LEU A 1 88 ? 0.284 -1.316 -11.871 1.00 89.75 88 LEU A O 1
ATOM 699 N N . SER A 1 89 ? 2.267 -1.497 -12.912 1.00 89.31 89 SER A N 1
ATOM 700 C CA . SER A 1 89 ? 3.048 -1.639 -11.682 1.00 89.31 89 SER A CA 1
ATOM 701 C C . SER A 1 89 ? 2.994 -0.376 -10.825 1.00 89.31 89 SER A C 1
ATOM 703 O O . SER A 1 89 ? 2.779 -0.467 -9.616 1.00 89.31 89 SER A O 1
ATOM 705 N N . MET A 1 90 ? 3.132 0.804 -11.435 1.00 91.00 90 MET A N 1
ATOM 706 C CA . MET A 1 90 ? 3.050 2.084 -10.727 1.00 91.00 90 MET A CA 1
ATOM 707 C C . MET A 1 90 ? 1.648 2.369 -10.209 1.00 91.00 90 MET A C 1
ATOM 709 O O . MET A 1 90 ? 1.486 2.746 -9.048 1.00 91.00 90 MET A O 1
ATOM 713 N N . LEU A 1 91 ? 0.633 2.121 -11.033 1.00 92.75 91 LEU A N 1
ATOM 714 C CA . LEU A 1 91 ? -0.760 2.264 -10.634 1.00 92.75 91 LEU A CA 1
ATOM 715 C C . LEU A 1 91 ? -1.079 1.337 -9.455 1.00 92.75 91 LEU A C 1
ATOM 717 O O . LEU A 1 91 ? -1.595 1.790 -8.434 1.00 92.75 91 LE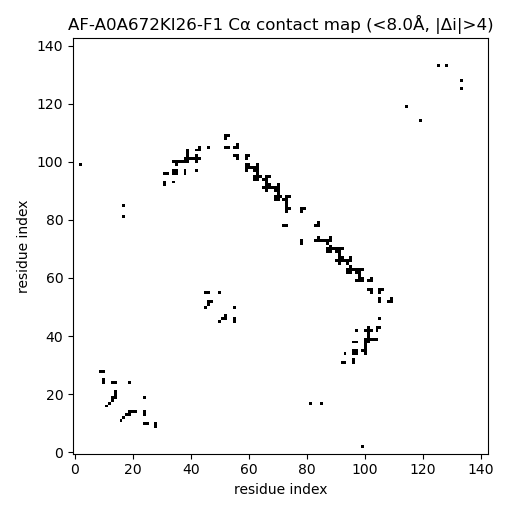U A O 1
ATOM 721 N N . GLY A 1 92 ? -0.692 0.062 -9.546 1.00 92.38 92 GLY A N 1
ATOM 722 C CA . GLY A 1 92 ? -0.866 -0.907 -8.467 1.00 92.38 92 GLY A CA 1
ATOM 723 C C . GLY A 1 92 ? -0.183 -0.474 -7.166 1.00 92.38 92 GLY A C 1
ATOM 724 O O . GLY A 1 92 ? -0.790 -0.562 -6.100 1.00 92.38 92 GLY A O 1
ATOM 725 N N . LEU A 1 93 ? 1.039 0.065 -7.235 1.00 92.19 93 LEU A N 1
ATOM 726 C CA . LEU A 1 93 ? 1.752 0.589 -6.063 1.00 92.19 93 LEU A CA 1
ATOM 727 C C . LEU A 1 93 ? 1.047 1.784 -5.422 1.00 92.19 93 LEU A C 1
ATOM 729 O O . LEU A 1 93 ? 0.956 1.839 -4.196 1.00 92.19 93 LEU A O 1
ATOM 733 N N . VAL A 1 94 ? 0.519 2.709 -6.222 1.00 92.25 94 VAL A N 1
ATOM 734 C CA . VAL A 1 94 ? -0.253 3.847 -5.708 1.00 92.25 94 VAL A CA 1
ATOM 735 C C . VAL A 1 94 ? -1.518 3.353 -5.006 1.00 92.25 94 VAL A C 1
ATOM 737 O O . VAL A 1 94 ? -1.754 3.730 -3.858 1.00 92.25 94 VAL A O 1
ATOM 740 N N . LEU A 1 95 ? -2.288 2.447 -5.620 1.00 91.50 95 LEU A N 1
ATOM 741 C CA . LEU A 1 95 ? -3.484 1.870 -4.987 1.00 91.50 95 LEU A CA 1
ATOM 742 C C . LEU A 1 95 ? -3.148 1.150 -3.673 1.00 91.50 95 LEU A C 1
ATOM 744 O O . LEU A 1 95 ? -3.851 1.311 -2.674 1.00 91.50 95 LEU A O 1
ATOM 748 N N . ILE A 1 96 ? -2.054 0.388 -3.649 1.00 91.81 96 ILE A N 1
ATOM 749 C CA . ILE A 1 96 ? -1.572 -0.292 -2.443 1.00 91.81 96 ILE A CA 1
ATOM 750 C C . ILE A 1 96 ? -1.180 0.723 -1.361 1.00 91.81 96 ILE A C 1
ATOM 752 O O . ILE A 1 96 ? -1.504 0.515 -0.188 1.00 91.81 96 ILE A O 1
ATOM 756 N N . ALA A 1 97 ? -0.507 1.819 -1.720 1.00 90.69 97 ALA A N 1
ATOM 757 C CA . ALA A 1 97 ? -0.158 2.874 -0.772 1.00 90.69 97 ALA A CA 1
ATOM 758 C C . ALA A 1 97 ? -1.416 3.499 -0.154 1.00 90.69 97 ALA A C 1
ATOM 760 O O . ALA A 1 97 ? -1.499 3.617 1.072 1.00 90.69 97 ALA A O 1
ATOM 761 N N . PHE A 1 98 ? -2.429 3.778 -0.982 1.00 88.69 98 PHE A N 1
ATOM 762 C CA . PHE A 1 98 ? -3.719 4.300 -0.534 1.00 88.69 98 PHE A CA 1
ATOM 763 C C . PHE A 1 98 ? -4.468 3.334 0.398 1.00 88.69 98 PHE A C 1
ATOM 765 O O . PHE A 1 98 ? -4.945 3.731 1.463 1.00 88.69 98 PHE A O 1
ATOM 772 N N . GLY A 1 99 ? -4.523 2.050 0.046 1.00 86.38 99 GLY A N 1
ATOM 773 C CA . GLY A 1 99 ? -5.169 1.035 0.877 1.00 86.38 99 GLY A CA 1
ATOM 774 C C . GLY A 1 99 ? -4.444 0.816 2.210 1.00 86.38 99 GLY A C 1
ATOM 775 O O . GLY A 1 99 ? -5.054 0.872 3.275 1.00 86.38 99 GLY A O 1
ATOM 776 N N . THR A 1 100 ? -3.123 0.613 2.187 1.00 87.12 100 THR A N 1
ATOM 777 C CA . THR A 1 100 ? -2.356 0.308 3.414 1.00 87.12 100 THR A CA 1
ATOM 778 C C . THR A 1 100 ? -2.276 1.465 4.393 1.00 87.12 100 THR A C 1
ATOM 780 O O . THR A 1 100 ? -2.316 1.230 5.604 1.00 87.12 100 THR A O 1
ATOM 783 N N . GLY A 1 101 ? -2.139 2.693 3.890 1.00 83.12 101 GLY A N 1
ATOM 784 C CA . GLY A 1 101 ? -2.028 3.873 4.732 1.00 83.12 101 GLY A CA 1
ATOM 785 C C . GLY A 1 101 ? -3.313 4.131 5.513 1.00 83.12 101 GLY A C 1
ATOM 786 O O . GLY A 1 101 ? -3.264 4.290 6.730 1.00 83.12 101 GLY A O 1
ATOM 787 N N . GLY A 1 102 ? -4.469 4.103 4.846 1.00 79.62 102 GLY A N 1
ATOM 788 C CA . GLY A 1 102 ? -5.740 4.446 5.488 1.00 79.62 102 GLY A CA 1
ATOM 789 C C . GLY A 1 102 ? -6.294 3.374 6.439 1.00 79.62 102 GLY A C 1
ATOM 790 O O . GLY A 1 102 ? -7.018 3.710 7.372 1.00 79.62 102 GLY A O 1
ATOM 791 N N . ILE A 1 103 ? -5.925 2.096 6.276 1.00 80.62 103 ILE A N 1
ATOM 792 C CA . ILE A 1 103 ? -6.393 1.017 7.170 1.00 80.62 103 ILE A CA 1
ATOM 793 C C . ILE A 1 103 ? -5.788 1.147 8.579 1.00 80.62 103 ILE A C 1
ATOM 795 O O . ILE A 1 103 ? -6.478 0.913 9.569 1.00 80.62 103 ILE A O 1
ATOM 799 N N . LYS A 1 104 ? -4.511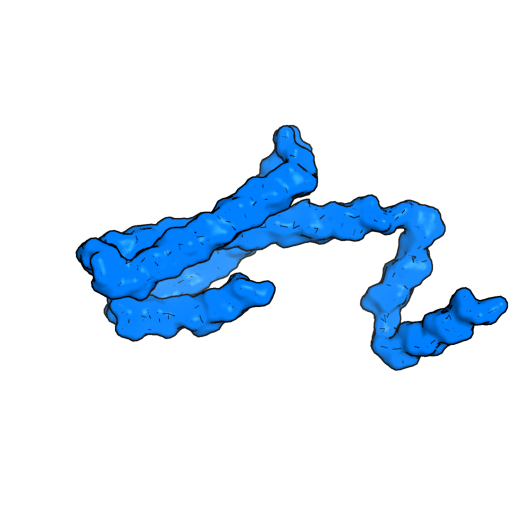 1.539 8.692 1.00 77.12 104 LYS A N 1
ATOM 800 C CA . LYS A 1 104 ? -3.778 1.598 9.972 1.00 77.12 104 LYS A CA 1
ATOM 801 C C . LYS A 1 104 ? -4.439 2.461 11.063 1.00 77.12 104 LYS A C 1
ATOM 803 O O . LYS A 1 104 ? -4.610 1.934 12.162 1.00 77.12 104 LYS A O 1
ATOM 808 N N . PRO A 1 105 ? -4.804 3.736 10.818 1.00 70.94 105 PRO A N 1
ATOM 809 C CA . PRO A 1 105 ? -5.434 4.567 11.844 1.00 70.94 105 PRO A CA 1
ATOM 810 C C . PRO A 1 105 ? -6.837 4.062 12.198 1.00 70.94 105 PRO A C 1
ATOM 812 O O . PRO A 1 105 ? -7.204 4.031 13.369 1.00 70.94 105 PRO A O 1
ATOM 815 N N . CYS A 1 106 ? -7.594 3.590 11.203 1.00 72.06 106 CYS A N 1
ATOM 816 C CA . CYS A 1 106 ? -8.973 3.158 11.403 1.00 72.06 106 CYS A CA 1
ATOM 817 C C . CYS A 1 106 ? -9.067 1.870 12.234 1.00 72.06 106 CYS A C 1
ATOM 819 O O . CYS A 1 106 ? -9.937 1.766 13.091 1.00 72.06 106 CYS A O 1
ATOM 821 N N . VAL A 1 107 ? -8.167 0.902 12.021 1.00 71.88 107 VAL A N 1
ATOM 822 C CA . VAL A 1 107 ? -8.148 -0.355 12.793 1.00 71.88 107 VAL A CA 1
ATOM 823 C C . VAL A 1 107 ? -7.717 -0.118 14.240 1.00 71.88 107 VAL A C 1
ATOM 825 O O . VAL A 1 107 ? -8.289 -0.724 15.141 1.00 71.88 107 VAL A O 1
ATOM 828 N N . ALA A 1 108 ? -6.752 0.777 14.480 1.00 73.06 108 ALA A N 1
ATOM 829 C CA . ALA A 1 108 ? -6.341 1.131 15.838 1.00 73.06 108 ALA A CA 1
ATOM 830 C C . ALA A 1 108 ? -7.482 1.804 16.619 1.00 73.06 108 ALA A C 1
ATOM 832 O O . ALA A 1 108 ? -7.734 1.434 17.763 1.00 73.06 108 ALA A O 1
ATOM 833 N N . ALA A 1 109 ? -8.212 2.728 15.983 1.00 69.31 109 ALA A N 1
ATOM 834 C CA . ALA A 1 109 ? -9.382 3.364 16.585 1.00 69.31 109 ALA A CA 1
ATOM 835 C C . ALA A 1 109 ? -10.512 2.352 16.850 1.00 69.31 109 ALA A C 1
ATOM 837 O O . ALA A 1 109 ? -11.065 2.321 17.942 1.00 69.31 109 ALA A O 1
ATOM 838 N N . PHE A 1 110 ? -10.807 1.471 15.887 1.00 69.06 110 PHE A N 1
ATOM 839 C CA . PHE A 1 110 ? -11.870 0.471 16.029 1.00 69.06 110 PHE A CA 1
ATOM 840 C C . PHE A 1 110 ? -11.558 -0.593 17.090 1.00 69.06 110 PHE A C 1
ATOM 842 O O . PHE A 1 110 ? -12.458 -1.040 17.787 1.00 69.06 110 PHE A O 1
ATOM 849 N N . GLY A 1 111 ? -10.293 -1.004 17.222 1.00 70.50 111 GLY A N 1
ATOM 850 C CA . GLY A 1 111 ? -9.861 -1.922 18.279 1.00 70.50 111 GLY A CA 1
ATOM 851 C C . GLY A 1 111 ? -9.860 -1.278 19.668 1.00 70.50 111 GLY A C 1
ATOM 852 O O . GLY A 1 111 ? -10.089 -1.970 20.652 1.00 70.50 111 GLY A O 1
ATOM 853 N N . GLY A 1 112 ? -9.640 0.038 19.754 1.00 68.56 112 GLY A N 1
ATOM 854 C CA . GLY A 1 112 ? -9.800 0.795 20.999 1.00 68.56 112 GLY A CA 1
ATOM 855 C C . GLY A 1 112 ? -11.258 0.857 21.455 1.00 68.56 112 GLY A C 1
ATOM 856 O O . GLY A 1 112 ? -11.535 0.622 22.626 1.00 68.56 112 GLY A O 1
ATOM 857 N N . ASP A 1 113 ? -12.182 1.061 20.512 1.00 70.44 113 ASP A N 1
ATOM 858 C CA . ASP A 1 113 ? -13.630 1.101 20.764 1.00 70.44 113 ASP A CA 1
ATOM 859 C C . ASP A 1 113 ? -14.217 -0.259 21.225 1.00 70.44 113 ASP A C 1
ATOM 861 O O . ASP A 1 113 ? -15.386 -0.329 21.593 1.00 70.44 113 ASP A O 1
ATOM 865 N N . GLN A 1 114 ? -13.442 -1.355 21.194 1.00 67.44 114 GLN A N 1
ATOM 866 C CA . GLN A 1 114 ? -13.883 -2.691 21.632 1.00 67.44 114 GLN A CA 1
ATOM 867 C C . GLN A 1 114 ? -13.735 -2.943 23.141 1.00 67.44 114 GLN A C 1
ATOM 869 O O . GLN A 1 114 ? -14.184 -3.985 23.620 1.00 67.44 114 GLN A O 1
ATOM 874 N N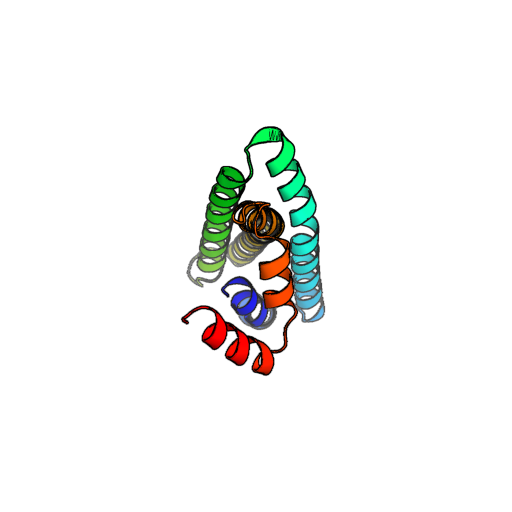 . PHE A 1 115 ? -13.105 -2.037 23.893 1.00 68.94 115 PHE A N 1
ATOM 875 C CA . PHE A 1 115 ? -12.942 -2.170 25.340 1.00 68.94 115 PHE A CA 1
ATOM 876 C C . PHE A 1 115 ? -13.877 -1.198 26.071 1.00 68.94 115 PHE A C 1
ATOM 878 O O . PHE A 1 115 ? -13.728 0.011 25.932 1.00 68.94 115 PHE A O 1
ATOM 885 N N . ASP A 1 116 ? -14.809 -1.723 26.874 1.00 58.91 116 ASP A N 1
ATOM 886 C CA . ASP A 1 116 ? -15.665 -0.903 27.742 1.00 58.91 116 ASP A CA 1
ATOM 887 C C . ASP A 1 116 ? -14.837 -0.151 28.798 1.00 58.91 116 ASP A C 1
ATOM 889 O O . ASP A 1 116 ? -13.903 -0.706 29.395 1.00 58.91 116 ASP A O 1
ATOM 893 N N . GLU A 1 117 ? -15.213 1.106 29.068 1.00 59.34 117 GLU A N 1
ATOM 894 C CA . GLU A 1 117 ? -14.505 2.016 29.986 1.00 59.34 117 GLU A CA 1
ATOM 895 C C . GLU A 1 117 ? -14.346 1.444 31.408 1.00 59.34 117 GLU A C 1
ATOM 897 O O . GLU A 1 117 ? -13.374 1.749 32.103 1.00 59.34 117 GLU A O 1
ATOM 902 N N . GLU A 1 118 ? -15.237 0.538 31.816 1.00 55.53 118 GLU A N 1
ATOM 903 C CA . GLU A 1 118 ? -15.277 -0.050 33.159 1.00 55.53 118 GLU A CA 1
ATOM 904 C C . GLU A 1 118 ? -14.050 -0.935 33.487 1.00 55.53 118 GLU A C 1
ATOM 906 O O . GLU A 1 118 ? -13.706 -1.109 34.655 1.00 55.53 118 GLU A O 1
ATOM 911 N N . HIS A 1 119 ? -13.311 -1.432 32.481 1.00 55.03 119 HIS A N 1
ATOM 912 C CA . HIS A 1 119 ? -12.166 -2.348 32.679 1.00 55.03 119 HIS A CA 1
ATOM 913 C C . HIS A 1 119 ? -10.819 -1.831 32.132 1.00 55.03 119 HIS A C 1
ATOM 915 O O . HIS A 1 119 ? -9.806 -2.545 32.153 1.00 55.03 119 HIS A O 1
ATOM 921 N N . VAL A 1 120 ? -10.758 -0.576 31.679 1.00 56.25 120 VAL A N 1
ATOM 922 C CA . VAL A 1 120 ? -9.584 0.006 30.995 1.00 56.25 120 VAL A CA 1
ATOM 923 C C . VAL A 1 120 ? -8.310 -0.026 31.860 1.00 56.25 120 VAL A C 1
ATOM 925 O O . VAL A 1 120 ? -7.220 -0.315 31.361 1.00 56.25 120 VAL A O 1
ATOM 928 N N . SER A 1 121 ? -8.428 0.155 33.181 1.00 54.62 121 SER A N 1
ATOM 929 C CA . SER A 1 121 ? -7.278 0.148 34.108 1.00 54.62 121 SER A CA 1
ATOM 930 C C . SER A 1 121 ? -6.594 -1.226 34.251 1.00 54.62 121 SER A C 1
ATOM 932 O O . SER A 1 121 ? -5.388 -1.301 34.510 1.00 54.62 121 SER A O 1
ATOM 934 N N . HIS A 1 122 ? -7.326 -2.330 34.054 1.00 53.22 122 HIS A N 1
ATOM 935 C CA . HIS A 1 122 ? -6.775 -3.687 34.181 1.00 53.22 122 HIS A CA 1
ATOM 936 C C . HIS A 1 122 ? -6.091 -4.150 32.883 1.00 53.22 122 HIS A C 1
ATOM 938 O O . HIS A 1 122 ? -5.024 -4.766 32.918 1.00 53.22 122 HIS A O 1
ATOM 944 N N . ASN A 1 123 ? -6.652 -3.780 31.730 1.00 52.97 123 ASN A N 1
ATOM 945 C CA . ASN A 1 123 ? -6.180 -4.230 30.419 1.00 52.97 123 ASN A CA 1
ATOM 946 C C . ASN A 1 123 ? -4.941 -3.461 29.926 1.00 52.97 123 ASN A C 1
ATOM 948 O O . ASN A 1 123 ? -4.054 -4.057 29.316 1.00 52.97 123 ASN A O 1
ATOM 952 N N . ILE A 1 124 ? -4.800 -2.172 30.263 1.00 56.00 124 ILE A N 1
ATOM 953 C CA . ILE A 1 124 ? -3.585 -1.397 29.931 1.00 56.00 124 ILE A CA 1
ATOM 954 C C . ILE A 1 124 ? -2.359 -1.942 30.680 1.00 56.00 124 ILE A C 1
ATOM 956 O O . ILE A 1 124 ? -1.263 -2.000 30.120 1.00 56.00 124 ILE A O 1
ATOM 960 N N . LYS A 1 125 ? -2.538 -2.423 31.919 1.00 54.69 125 LYS A N 1
ATOM 961 C CA . LYS A 1 125 ? -1.463 -3.086 32.672 1.00 54.69 125 LYS A CA 1
ATOM 962 C C . LYS A 1 125 ? -1.028 -4.387 31.997 1.00 54.69 125 LYS A C 1
ATOM 964 O O . LYS A 1 125 ? 0.163 -4.670 31.974 1.00 54.69 125 LYS A O 1
ATOM 969 N N . LEU A 1 126 ? -1.954 -5.132 31.392 1.00 56.38 126 LEU A N 1
ATOM 970 C CA . LEU A 1 126 ? -1.668 -6.376 30.671 1.00 56.38 126 LEU A CA 1
ATOM 971 C C . LEU A 1 126 ? -0.754 -6.145 29.449 1.00 56.38 126 LEU A C 1
ATOM 973 O O . LEU A 1 126 ? 0.206 -6.883 29.258 1.00 56.38 126 LEU A O 1
ATOM 977 N N . PHE A 1 127 ? -0.981 -5.087 28.664 1.00 59.81 127 PHE A N 1
ATOM 978 C CA . PHE A 1 127 ? -0.148 -4.777 27.488 1.00 59.81 127 PHE A CA 1
ATOM 979 C C . PHE A 1 127 ? 1.252 -4.239 27.828 1.00 59.81 127 PHE A C 1
ATOM 981 O O . PHE A 1 127 ? 2.159 -4.321 27.001 1.00 59.81 127 PHE A O 1
ATOM 988 N N . GLN A 1 128 ? 1.440 -3.695 29.033 1.00 60.91 128 GLN A N 1
ATOM 989 C CA . GLN A 1 128 ? 2.719 -3.147 29.505 1.00 60.91 128 GLN A CA 1
ATOM 990 C C . GLN A 1 128 ? 3.540 -4.152 30.327 1.00 60.91 128 GLN A C 1
ATOM 992 O O . GLN A 1 128 ? 4.702 -3.896 30.648 1.00 60.91 128 GLN A O 1
ATOM 997 N N . LEU A 1 129 ? 2.947 -5.291 30.693 1.00 63.69 129 LEU A N 1
ATOM 998 C CA . LEU A 1 129 ? 3.598 -6.298 31.515 1.00 63.69 129 LEU A CA 1
ATOM 999 C C . LEU A 1 129 ? 4.510 -7.186 30.656 1.00 63.69 129 LEU A C 1
ATOM 1001 O O . LEU A 1 129 ? 4.051 -7.803 29.694 1.00 63.69 129 LEU A O 1
ATOM 1005 N N . PRO A 1 130 ? 5.799 -7.321 31.014 1.00 69.50 130 PRO A N 1
ATOM 1006 C CA . PRO A 1 1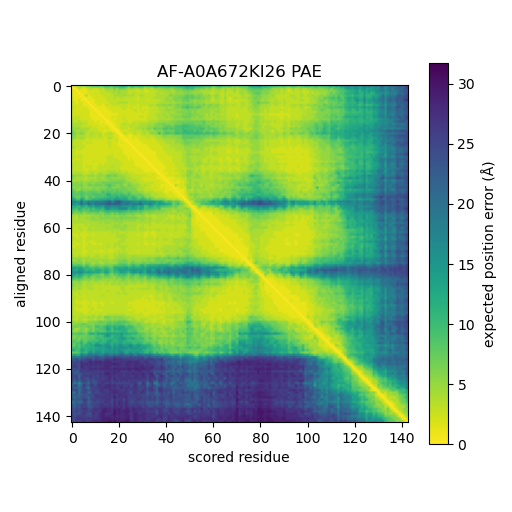30 ? 6.674 -8.274 30.354 1.00 69.50 130 PRO A CA 1
ATOM 1007 C C . PRO A 1 130 ? 6.123 -9.693 30.541 1.00 69.50 130 PRO A C 1
ATOM 1009 O O . PRO A 1 130 ? 5.639 -10.052 31.618 1.00 69.50 130 PRO A O 1
ATOM 1012 N N . TRP A 1 131 ? 6.235 -10.505 29.487 1.00 61.12 131 TRP A N 1
ATOM 1013 C CA . TRP A 1 131 ? 5.653 -11.850 29.353 1.00 61.12 131 TRP A CA 1
ATOM 1014 C C . TRP A 1 131 ? 5.730 -12.760 30.600 1.00 61.12 131 TRP A C 1
ATOM 1016 O O . TRP A 1 131 ? 4.734 -13.415 30.915 1.00 61.12 131 TRP A O 1
ATOM 1026 N N . PRO A 1 132 ? 6.828 -12.771 31.387 1.00 68.81 132 PRO A N 1
ATOM 1027 C CA . PRO A 1 132 ? 6.905 -13.583 32.604 1.00 68.81 132 PRO A CA 1
ATOM 1028 C C . PRO A 1 132 ? 5.854 -13.222 33.666 1.00 68.81 132 PRO A C 1
ATOM 1030 O O . PRO A 1 132 ? 5.414 -14.080 34.428 1.00 68.81 132 PRO A O 1
ATOM 1033 N N . ARG A 1 133 ? 5.439 -11.952 33.731 1.00 58.44 133 ARG A N 1
ATOM 1034 C CA . ARG A 1 133 ? 4.541 -11.433 34.771 1.00 58.44 133 ARG A CA 1
ATOM 1035 C C . ARG A 1 133 ? 3.058 -11.581 34.395 1.00 58.44 133 ARG A C 1
ATOM 1037 O O . ARG A 1 133 ? 2.216 -11.647 35.285 1.00 58.44 133 ARG A O 1
ATOM 1044 N N . LEU A 1 134 ? 2.751 -11.739 33.104 1.00 59.31 134 LEU A N 1
ATOM 1045 C CA . LEU A 1 134 ? 1.411 -12.077 32.604 1.00 59.31 134 LEU A CA 1
ATOM 1046 C C . LEU A 1 134 ? 0.963 -13.476 33.049 1.00 59.31 134 LEU A C 1
ATOM 1048 O O . LEU A 1 134 ? -0.192 -13.697 33.413 1.00 59.31 134 LEU A O 1
ATOM 1052 N N . HIS A 1 135 ? 1.910 -14.416 33.065 1.00 63.97 135 HIS A N 1
ATOM 1053 C CA . HIS A 1 135 ? 1.647 -15.820 33.370 1.00 63.97 135 HIS A CA 1
ATOM 1054 C C . HIS A 1 135 ? 1.184 -16.045 34.820 1.00 63.97 135 HIS A C 1
ATOM 1056 O O . HIS A 1 135 ? 0.437 -16.987 35.091 1.00 63.97 135 HIS A O 1
ATOM 1062 N N . LEU A 1 136 ? 1.602 -15.169 35.741 1.00 64.62 136 LEU A N 1
ATOM 1063 C CA . LEU A 1 136 ? 1.244 -15.217 37.160 1.00 64.62 136 LEU A CA 1
ATOM 1064 C C . LEU A 1 136 ? -0.168 -14.679 37.428 1.00 64.62 136 LEU A C 1
ATOM 1066 O O . LEU A 1 136 ? -0.869 -15.238 38.265 1.00 64.62 136 LEU A O 1
ATOM 1070 N N . LEU A 1 137 ? -0.607 -13.657 36.686 1.00 59.56 137 LEU A N 1
ATOM 1071 C CA . LEU A 1 137 ? -1.934 -13.051 36.849 1.00 59.56 137 LEU A CA 1
ATOM 1072 C C . LEU A 1 137 ? -3.058 -13.921 36.270 1.00 59.56 137 LEU A C 1
ATOM 1074 O O . LEU A 1 137 ? -4.141 -13.968 36.844 1.00 59.56 137 LEU A O 1
ATOM 1078 N N . SER A 1 138 ? -2.798 -14.690 35.201 1.00 57.22 138 SER A N 1
ATOM 1079 C CA . SER A 1 138 ? -3.808 -15.629 34.668 1.00 57.22 138 SER A CA 1
ATOM 1080 C C . SER A 1 138 ? -4.194 -16.731 35.663 1.00 57.22 138 SER A C 1
ATOM 1082 O O . SER A 1 138 ? -5.287 -17.282 35.583 1.00 57.22 138 SER A O 1
ATOM 1084 N N . ARG A 1 139 ? -3.316 -17.035 36.631 1.00 52.97 139 ARG A N 1
ATOM 1085 C CA . ARG A 1 139 ? -3.577 -18.035 37.673 1.00 52.97 139 ARG A CA 1
ATOM 1086 C C . ARG A 1 139 ? -4.393 -17.490 38.844 1.00 52.97 139 ARG A C 1
ATOM 1088 O O . ARG A 1 139 ? -4.950 -18.285 39.586 1.00 52.97 139 ARG A O 1
ATOM 1095 N N . SER A 1 140 ? -4.472 -16.170 39.011 1.00 52.59 140 SER A N 1
ATOM 1096 C CA . SER A 1 140 ? -5.181 -15.524 40.128 1.00 52.59 140 SER A CA 1
ATOM 1097 C C . SER A 1 140 ? -6.658 -15.246 39.836 1.00 52.59 140 SER A C 1
ATOM 1099 O O . SER A 1 140 ? -7.403 -14.966 40.760 1.00 52.59 140 SER A O 1
ATOM 1101 N N . VAL A 1 141 ? -7.069 -15.285 38.564 1.00 52.88 141 VAL A N 1
ATOM 1102 C CA . VAL A 1 141 ? -8.444 -14.979 38.115 1.00 52.88 141 VAL A CA 1
ATOM 1103 C C . VAL A 1 141 ? -9.303 -16.253 37.982 1.00 52.88 141 VAL A C 1
ATOM 1105 O O . VAL A 1 141 ? -10.500 -16.178 37.737 1.00 52.88 141 VAL A O 1
ATOM 1108 N N . VAL A 1 142 ? -8.703 -17.437 38.160 1.00 50.47 142 VAL A N 1
ATOM 1109 C CA . VAL A 1 142 ? -9.370 -18.754 38.054 1.00 50.47 142 VAL A CA 1
ATOM 1110 C C . VAL A 1 142 ? -9.597 -19.406 39.435 1.00 50.47 142 VAL A C 1
ATOM 1112 O O . VAL A 1 142 ? -10.021 -20.557 39.514 1.00 50.47 142 VAL A O 1
ATOM 1115 N N . GLN A 1 143 ? -9.352 -18.687 40.534 1.00 40.22 143 GLN A N 1
ATOM 1116 C CA . GLN A 1 143 ? -9.759 -19.082 41.891 1.00 40.22 143 GLN A CA 1
ATOM 1117 C C . GLN A 1 143 ? -10.655 -18.010 42.495 1.00 40.22 143 GLN A C 1
ATOM 1119 O O . GLN A 1 143 ? -11.599 -18.405 43.212 1.00 40.22 143 GLN A O 1
#

Organism: Sinocyclocheilus grahami (NCBI:txid75366)

Solvent-accessible surface area (backbone atoms only — not comparable to full-atom values): 7703 Å² total; per-residue (Å²): 112,69,69,60,58,50,58,68,49,46,52,55,44,32,42,73,73,68,65,42,55,70,67,59,34,50,51,52,52,51,52,49,53,50,44,29,66,49,29,25,61,58,34,43,56,49,24,75,72,77,59,40,55,70,56,41,42,54,55,30,50,52,42,27,53,48,12,51,51,42,28,53,54,28,68,42,88,84,57,74,54,76,67,48,25,52,50,33,36,51,52,12,49,50,35,30,22,50,13,58,11,24,36,55,55,40,51,56,52,55,61,55,73,70,58,64,80,92,52,49,81,62,54,57,52,58,79,71,43,60,72,80,61,51,64,60,54,66,63,65,77,78,113

Sequence (143 aa):
FSYYGMKAVLTLYFIHYLHWDKNLSTAVYHAFSSLCYFTPVLGALIADSWLGKFKTVIYLSIVYVIGHVVKSVGAIPDVGDSTVHVVLSMLGLVLIAFGTGGIKPCVAAFGGDQFDEEHVSHNIKLFQLPWPRLHLLSRSVVQ

Mean predicted aligned error: 10.39 Å

pLDDT: mean 79.44, std 13.23, range [40.22, 93.94]

Secondary structure (DSSP, 8-state):
-HHHHHHHHHHHHHHHTS---HHHHHHHHHHHHHHHHHHHHHHHHHIIIII-HHHHHHHHHHHHHHHHHHHHHHT-TTSS-HHHHHHHHHHHHHHHHHHHHHHHHHHHHHHHTTS-GGGHHHHHHHHHS-HHHHHHHTTTS--

Radius of gyration: 20.59 Å; Cα contacts (8 Å, |Δi|>4): 129; chains: 1; bounding box: 38×32×66 Å

Nearest PDB structures (foldseek):
  7nqk-assembly1_A  TM=9.812E-01  e=1.264E-10  Rattus norvegicus
  9bis-assembly1_A  TM=9.814E-01  e=4.372E-10  Rattus norvegicus
  9bir-assembly1_A  TM=9.788E-01  e=1.180E-09  Rattus norvegicus
  7pmy-assembly1_A  TM=9.220E-01  e=1.068E-09  Homo sapiens
  6btx-assembly1_A  TM=6.995E-01  e=3.124E+00  Bdellovibrio bacteriovorus HD100

InterPro domains:
  IPR000109 Proton-dependent oligopeptide transporter family [PF00854] (54-127)
  IPR018456 PTR2 family proton/oligopeptide symporter, conserved site [PS01022] (43-67)
  IPR036259 MFS transporter superfamily [G3DSA:1.20.1250.20] (1-129)
  IPR036259 MFS transporter superfamily [SSF103473] (5-122)

Foldseek 3Di:
DVVVVCLVCQLVCCCPPLVDDSVVSVVVSVVLVVLLQVLQVVLVVCCVPPQHLVRSLVVLVVLLVVLVVLLVVLSDPPPDDSVSSVVSNSSSSNSNSNSNNNNVVSVVVVVVVPDDPVCVVPVVCLVVDDPVVNVVVVVVVVD